Protein AF-A0A918IFZ8-F1 (afdb_monomer_lite)

Organism: NCBI:txid66887

pLDDT: mean 77.31, std 10.86, range [47.19, 91.62]

InterPro domains:
  IPR025161 Insertion element IS402-like domain [PF13340] (5-50)

Secondary structure (DSSP, 8-state):
--HHHHHHHHHHHHHH---TTS--GGG--HHHHHHHHHHHHHHTHHHHHHHS-HHHHHHHHTT--

Sequence (65 aa):
MSTGRAIDAIACQYRTGTSRIELPDHFGSWKRAHNRLRRWTLDGTWEKVFIWPWTDCLRLAGRDP

Foldseek 3Di:
DAPVLLVVQVVCCVPVVDPLVPRDCVSPHSVVSVVVVVVCVVVVNNVVCVVDDVVCNNVSVVPDD

Radius of gyration: 11.31 Å; chains: 1; bounding box: 26×23×29 Å

Structure (mmCIF, N/CA/C/O backbone):
data_AF-A0A918IFZ8-F1
#
_entry.id   AF-A0A918IFZ8-F1
#
loop_
_atom_site.group_PDB
_atom_site.id
_atom_site.type_symbol
_atom_site.label_atom_id
_atom_site.label_alt_id
_atom_site.label_comp_id
_atom_site.label_asym_id
_atom_site.label_entity_id
_atom_site.label_seq_id
_atom_site.pdbx_PDB_ins_code
_atom_site.Cartn_x
_atom_site.Cartn_y
_atom_site.Cartn_z
_atom_site.occupancy
_atom_site.B_iso_or_equiv
_atom_site.auth_seq_id
_atom_site.auth_comp_id
_atom_site.auth_asym_id
_atom_site.auth_atom_id
_atom_site.pdbx_PDB_model_num
ATOM 1 N N . MET A 1 1 ? -6.133 -10.546 -1.397 1.00 70.69 1 MET A N 1
ATOM 2 C CA . MET A 1 1 ? -6.415 -9.126 -1.681 1.00 70.69 1 MET A CA 1
ATOM 3 C C . MET A 1 1 ? -5.827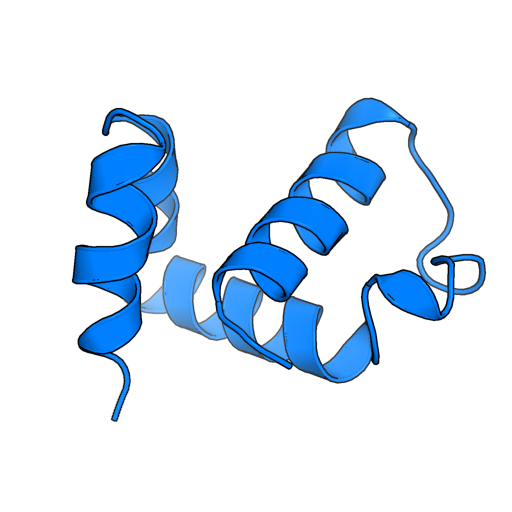 -8.815 -3.040 1.00 70.69 1 MET A C 1
ATOM 5 O O . MET A 1 1 ? -4.651 -9.107 -3.243 1.00 70.69 1 MET A O 1
ATOM 9 N N . SER A 1 2 ? -6.657 -8.335 -3.964 1.00 80.12 2 SER A N 1
ATOM 10 C CA . SER A 1 2 ? -6.202 -7.878 -5.278 1.00 80.12 2 SER A CA 1
ATOM 11 C C . SER A 1 2 ? -5.336 -6.626 -5.128 1.00 80.12 2 SER A C 1
ATOM 13 O O . SER A 1 2 ? -5.460 -5.908 -4.138 1.00 80.12 2 SER A O 1
ATOM 15 N N . THR A 1 3 ? -4.473 -6.359 -6.105 1.00 77.88 3 THR A N 1
ATOM 16 C CA . THR A 1 3 ? -3.665 -5.134 -6.150 1.00 77.88 3 THR A CA 1
ATOM 17 C C . THR A 1 3 ? -4.511 -3.882 -5.970 1.00 77.88 3 THR A C 1
ATOM 19 O O . THR A 1 3 ? -4.163 -3.059 -5.134 1.00 77.88 3 THR A O 1
ATOM 22 N N . GLY A 1 4 ? -5.614 -3.752 -6.720 1.00 81.44 4 GLY A N 1
ATOM 23 C CA . GLY A 1 4 ? -6.479 -2.569 -6.644 1.00 81.44 4 GLY A CA 1
ATOM 24 C C . GLY A 1 4 ? -6.927 -2.297 -5.210 1.00 81.44 4 GLY A C 1
ATOM 25 O O . GLY A 1 4 ? -6.644 -1.240 -4.672 1.00 81.44 4 GLY A O 1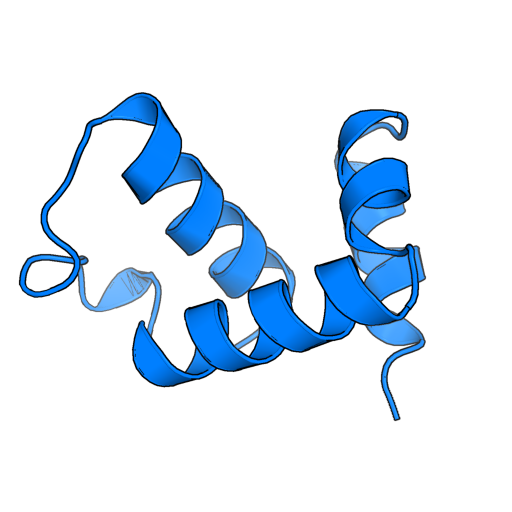
ATOM 26 N N . ARG A 1 5 ? -7.424 -3.331 -4.517 1.00 83.62 5 ARG A N 1
ATOM 27 C CA . ARG A 1 5 ? -7.809 -3.232 -3.102 1.00 83.62 5 ARG A CA 1
ATOM 28 C C . ARG A 1 5 ? -6.658 -2.856 -2.166 1.00 83.62 5 ARG A C 1
ATOM 30 O O . ARG A 1 5 ? -6.895 -2.193 -1.167 1.00 83.62 5 ARG A O 1
ATOM 37 N N . ALA A 1 6 ? -5.423 -3.256 -2.477 1.00 85.06 6 ALA A N 1
ATOM 38 C CA . ALA A 1 6 ? -4.247 -2.833 -1.718 1.00 85.06 6 ALA A CA 1
ATOM 39 C C . ALA A 1 6 ? -3.992 -1.331 -1.877 1.00 85.06 6 ALA A C 1
ATOM 41 O O . ALA A 1 6 ? -3.800 -0.640 -0.883 1.00 85.06 6 ALA A O 1
ATOM 42 N N . ILE A 1 7 ? -4.004 -0.848 -3.121 1.00 84.25 7 ILE A N 1
ATOM 43 C CA . ILE A 1 7 ? -3.796 0.564 -3.450 1.00 84.25 7 ILE A CA 1
ATOM 44 C C . ILE A 1 7 ? -4.916 1.403 -2.837 1.00 84.25 7 ILE A C 1
ATOM 46 O O . ILE A 1 7 ? -4.623 2.387 -2.169 1.00 84.25 7 ILE A O 1
ATOM 50 N N . ASP A 1 8 ? -6.169 0.971 -2.976 1.00 84.94 8 ASP A N 1
ATOM 51 C CA . ASP A 1 8 ? -7.333 1.667 -2.428 1.00 84.94 8 ASP A CA 1
ATOM 52 C C . ASP A 1 8 ? -7.279 1.737 -0.895 1.00 84.94 8 ASP A C 1
ATOM 54 O O . ASP A 1 8 ? -7.513 2.798 -0.322 1.00 84.94 8 ASP A O 1
ATOM 58 N N . ALA A 1 9 ? -6.893 0.642 -0.226 1.00 86.00 9 ALA A N 1
ATOM 59 C CA . ALA A 1 9 ? -6.698 0.614 1.224 1.00 86.00 9 ALA A CA 1
ATOM 60 C C . ALA A 1 9 ? -5.640 1.628 1.678 1.00 86.00 9 ALA A C 1
ATOM 62 O O . ALA A 1 9 ? -5.859 2.394 2.618 1.00 86.00 9 ALA A O 1
ATOM 63 N N . ILE A 1 10 ? -4.483 1.627 1.009 1.00 86.75 10 ILE A N 1
ATOM 64 C CA . ILE A 1 10 ? -3.363 2.517 1.322 1.00 86.75 10 ILE A CA 1
ATOM 65 C C . ILE A 1 10 ? -3.765 3.974 1.057 1.00 86.75 10 ILE A C 1
ATOM 67 O O . ILE A 1 10 ? -3.572 4.832 1.915 1.00 86.75 10 ILE A O 1
ATOM 71 N N . ALA A 1 11 ? -4.380 4.251 -0.094 1.00 84.19 11 ALA A N 1
ATOM 72 C CA . ALA A 1 11 ? -4.856 5.578 -0.465 1.00 84.19 11 ALA A CA 1
ATOM 73 C C . ALA A 1 11 ? -5.926 6.098 0.505 1.00 84.19 11 ALA A C 1
ATOM 75 O O . ALA A 1 11 ? -5.900 7.279 0.845 1.00 84.19 11 ALA A O 1
ATOM 76 N N . CYS A 1 12 ? -6.829 5.232 0.976 1.00 82.44 12 CYS A N 1
ATOM 77 C CA . CYS A 1 12 ? -7.807 5.569 2.004 1.00 82.44 12 CYS A CA 1
ATOM 78 C C . CYS A 1 12 ? -7.093 6.039 3.27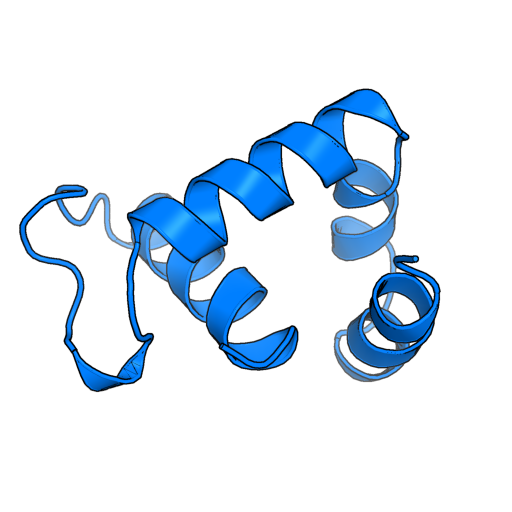5 1.00 82.44 12 CYS A C 1
ATOM 80 O O . CYS A 1 12 ? -7.273 7.192 3.650 1.00 82.44 12 CYS A O 1
ATOM 82 N N . GLN A 1 13 ? -6.183 5.243 3.850 1.00 84.12 13 GLN A N 1
ATOM 83 C CA . GLN A 1 13 ? -5.442 5.644 5.053 1.00 84.12 13 GLN A CA 1
ATOM 84 C C . GLN A 1 13 ? -4.737 7.003 4.907 1.00 84.12 13 GLN A C 1
ATOM 86 O O . GLN A 1 13 ? -4.826 7.828 5.815 1.00 84.12 13 GLN A O 1
ATOM 91 N N . TYR A 1 14 ? -4.056 7.257 3.785 1.00 81.62 14 TYR A N 1
ATOM 92 C CA . TYR A 1 14 ? -3.357 8.531 3.575 1.00 81.62 14 TYR A CA 1
ATOM 93 C C . TYR A 1 14 ? -4.304 9.723 3.383 1.00 81.62 14 TYR A C 1
ATOM 95 O O . TYR A 1 14 ? -3.965 10.828 3.796 1.00 81.62 14 TYR A O 1
ATOM 103 N N . ARG A 1 15 ? -5.473 9.528 2.759 1.00 78.56 15 ARG A N 1
ATOM 104 C CA . ARG A 1 15 ? -6.434 10.615 2.495 1.00 78.56 15 ARG A CA 1
ATOM 105 C C . ARG A 1 15 ? -7.300 10.948 3.700 1.00 78.56 15 ARG A C 1
ATOM 107 O O . ARG A 1 15 ? -7.568 12.117 3.941 1.00 78.56 15 ARG A O 1
ATOM 114 N N . THR A 1 16 ? -7.781 9.935 4.412 1.00 77.62 16 THR A N 1
ATOM 115 C CA . THR A 1 16 ? -8.757 10.109 5.496 1.00 77.62 16 THR A CA 1
ATOM 116 C C . THR A 1 16 ? -8.118 10.060 6.876 1.00 77.62 16 THR A C 1
ATOM 118 O O . THR A 1 16 ? -8.798 10.328 7.860 1.00 77.62 16 THR A O 1
ATOM 121 N N . GLY A 1 17 ? -6.835 9.694 6.978 1.00 73.88 17 GLY A N 1
ATOM 122 C CA . GLY A 1 17 ? -6.181 9.463 8.265 1.00 73.88 17 GLY A CA 1
ATOM 123 C C . GLY A 1 17 ? -6.793 8.289 9.034 1.00 73.88 17 GLY A C 1
ATOM 124 O O . GLY A 1 17 ? -6.590 8.183 10.241 1.00 73.88 17 GLY A O 1
ATOM 125 N N . THR A 1 18 ? -7.564 7.425 8.357 1.00 74.12 18 THR A N 1
ATOM 126 C CA . THR A 1 18 ? -8.262 6.309 8.998 1.00 74.12 18 THR A CA 1
ATOM 127 C C . THR A 1 18 ? -7.253 5.437 9.727 1.00 74.12 18 THR A C 1
ATOM 129 O O . THR A 1 18 ? -6.269 4.965 9.143 1.00 74.12 18 THR A O 1
ATOM 132 N N . SER A 1 19 ? -7.512 5.227 11.019 1.00 69.50 19 SER A N 1
ATOM 133 C CA . SER A 1 19 ? -6.694 4.355 11.845 1.00 69.50 19 SER A CA 1
ATOM 134 C C . SER A 1 19 ? -6.567 2.997 11.168 1.00 69.50 19 SER A C 1
ATOM 136 O O . SER A 1 19 ? -7.546 2.403 10.723 1.00 69.50 19 SER A O 1
ATOM 138 N N . ARG A 1 20 ? -5.338 2.481 11.125 1.00 71.44 20 ARG A N 1
ATOM 139 C CA . ARG A 1 20 ? -4.982 1.151 10.606 1.00 71.44 20 ARG A CA 1
ATOM 140 C C . ARG A 1 20 ? -5.912 0.028 11.101 1.00 71.44 20 ARG A C 1
ATOM 142 O O . ARG A 1 20 ? -6.039 -0.990 10.425 1.00 71.44 20 ARG A O 1
ATOM 149 N N . ILE A 1 21 ? -6.493 0.196 12.287 1.00 69.44 21 ILE A N 1
ATOM 150 C CA . ILE A 1 21 ? -7.358 -0.782 12.957 1.00 69.44 21 ILE A CA 1
ATOM 151 C C . ILE A 1 21 ? -8.805 -0.716 12.449 1.00 69.44 21 ILE A C 1
ATOM 153 O O . ILE A 1 21 ? -9.485 -1.733 12.436 1.00 69.44 21 ILE A O 1
ATOM 157 N N . GLU A 1 22 ? -9.247 0.442 11.969 1.00 75.44 22 GLU A N 1
ATOM 158 C CA . GLU A 1 22 ? -10.625 0.688 11.527 1.00 75.44 22 GLU A CA 1
ATOM 159 C C . GLU A 1 22 ? -10.785 0.595 10.008 1.00 75.44 22 GLU A C 1
ATOM 161 O O . GLU A 1 22 ? -11.765 1.085 9.449 1.00 75.44 22 GLU A O 1
ATOM 166 N N . LEU A 1 23 ? -9.814 -0.003 9.310 1.00 75.19 23 LEU A N 1
ATOM 167 C CA . LEU A 1 23 ? -9.919 -0.151 7.868 1.00 75.19 23 LEU A CA 1
ATOM 168 C C . LEU A 1 23 ? -11.145 -1.022 7.535 1.00 75.19 23 LEU A C 1
ATOM 170 O O . LEU A 1 23 ? -11.201 -2.168 7.985 1.00 75.19 23 LEU A O 1
ATOM 174 N N . PRO A 1 24 ? -12.091 -0.529 6.720 1.00 74.19 24 PRO A N 1
ATOM 175 C CA . PRO A 1 24 ? -13.272 -1.300 6.367 1.00 74.19 24 PRO A CA 1
ATOM 176 C C . PRO A 1 24 ? -12.940 -2.647 5.706 1.00 74.19 24 PRO A C 1
ATOM 178 O O . PRO A 1 24 ? -12.104 -2.721 4.801 1.00 74.19 24 PRO A O 1
ATOM 181 N N . ASP A 1 25 ? -13.671 -3.700 6.082 1.00 76.62 25 ASP A N 1
ATOM 182 C CA . ASP A 1 25 ? -13.431 -5.079 5.623 1.00 76.62 25 ASP A CA 1
ATOM 183 C C . ASP A 1 25 ? -13.476 -5.252 4.095 1.00 76.62 25 ASP A C 1
ATOM 185 O O . ASP A 1 25 ? -12.856 -6.169 3.548 1.00 76.62 25 ASP A O 1
ATOM 189 N N . HIS A 1 26 ? -14.157 -4.355 3.372 1.00 80.44 26 HIS A N 1
ATOM 190 C CA . HIS A 1 26 ? -14.253 -4.404 1.910 1.00 80.44 26 HIS A CA 1
ATOM 191 C C . HIS A 1 26 ? -12.907 -4.173 1.200 1.00 80.44 26 HIS A C 1
ATOM 193 O O . HIS A 1 26 ? -12.694 -4.680 0.091 1.00 80.44 26 HIS A O 1
ATOM 199 N N . PHE A 1 27 ? -11.965 -3.485 1.851 1.00 75.12 27 PHE A N 1
ATOM 200 C CA . PHE A 1 27 ? -10.584 -3.359 1.382 1.00 75.12 27 PHE A CA 1
ATOM 201 C C . PHE A 1 27 ? -9.772 -4.647 1.605 1.00 75.12 27 PHE A C 1
ATOM 203 O O . PHE A 1 27 ? -8.786 -4.909 0.913 1.00 75.12 27 PHE A O 1
ATOM 210 N N . GLY A 1 28 ? -10.221 -5.511 2.516 1.00 80.19 28 GLY A N 1
ATOM 211 C CA . GLY A 1 28 ? -9.518 -6.710 2.954 1.00 80.19 28 GLY A CA 1
ATOM 212 C C . GLY A 1 28 ? -8.466 -6.424 4.029 1.00 80.19 28 GLY A C 1
ATOM 213 O O . GLY A 1 28 ? -8.398 -5.349 4.612 1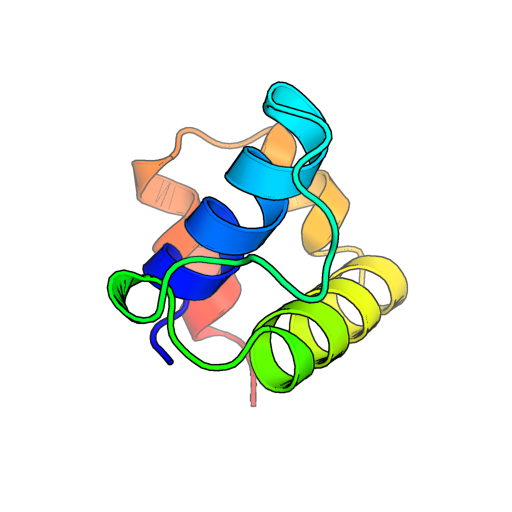.00 80.19 28 GLY A O 1
ATOM 214 N N . SER A 1 29 ? -7.620 -7.417 4.322 1.00 85.69 29 SER A N 1
ATOM 215 C CA . SER A 1 29 ? -6.671 -7.325 5.439 1.00 85.69 29 SER A CA 1
ATOM 216 C C . SER A 1 29 ? -5.642 -6.203 5.256 1.00 85.69 29 SER A C 1
ATOM 218 O O . SER A 1 29 ? -4.725 -6.325 4.434 1.00 85.69 29 SER A O 1
ATOM 220 N N . TRP A 1 30 ? -5.703 -5.183 6.119 1.00 83.69 30 TRP A N 1
ATOM 221 C CA . TRP A 1 30 ? -4.699 -4.117 6.177 1.00 83.69 30 TRP A CA 1
ATOM 222 C C . TRP A 1 30 ? -3.268 -4.661 6.308 1.00 83.69 30 TRP A C 1
ATOM 224 O O . TRP A 1 30 ? -2.342 -4.161 5.674 1.00 83.69 30 TRP A O 1
ATOM 234 N N . LYS A 1 31 ? -3.059 -5.735 7.084 1.00 86.62 31 LYS A N 1
ATOM 235 C CA . LYS A 1 31 ? -1.738 -6.380 7.219 1.00 86.62 31 LYS A CA 1
ATOM 236 C C . LYS A 1 31 ? -1.174 -6.794 5.856 1.00 86.62 31 LYS A C 1
ATOM 238 O O . LYS A 1 31 ? 0.023 -6.655 5.614 1.00 86.62 31 LYS A O 1
ATOM 243 N N . ARG A 1 32 ? -2.033 -7.264 4.948 1.00 87.00 32 ARG A N 1
ATOM 244 C CA . ARG A 1 32 ? -1.652 -7.657 3.587 1.00 87.00 32 ARG A CA 1
ATOM 245 C C . ARG A 1 32 ? -1.350 -6.441 2.708 1.00 87.00 32 ARG A C 1
ATOM 247 O O . ARG A 1 32 ? -0.402 -6.514 1.934 1.00 87.00 32 ARG A O 1
ATOM 254 N N . ALA A 1 33 ? -2.102 -5.346 2.852 1.00 87.06 33 ALA A N 1
ATOM 255 C CA . ALA A 1 33 ? -1.846 -4.085 2.148 1.00 87.06 33 ALA A CA 1
ATOM 256 C C . ALA A 1 33 ? -0.528 -3.452 2.590 1.00 87.06 33 ALA A C 1
ATOM 258 O O . ALA A 1 33 ? 0.339 -3.200 1.762 1.00 87.06 33 ALA A O 1
ATOM 259 N N . HIS A 1 34 ? -0.314 -3.336 3.898 1.00 87.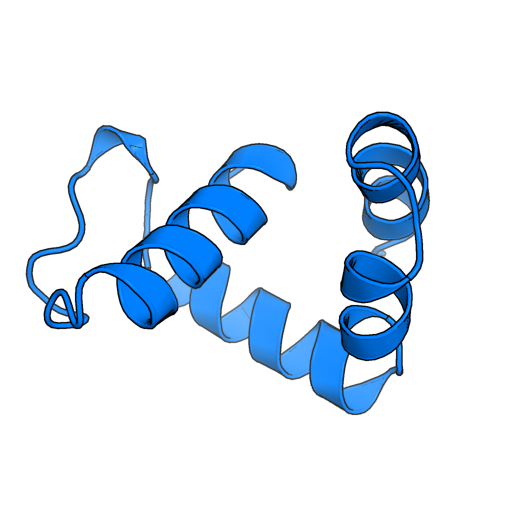00 34 HIS A N 1
ATOM 260 C CA . HIS A 1 34 ? 0.915 -2.810 4.480 1.00 87.00 34 HIS A CA 1
ATOM 261 C C . HIS A 1 34 ? 2.158 -3.621 4.087 1.00 87.00 34 HIS A C 1
ATOM 263 O O . HIS A 1 34 ? 3.199 -3.058 3.762 1.00 87.00 34 HIS A O 1
ATOM 269 N N . ASN A 1 35 ? 2.069 -4.955 4.074 1.00 89.88 35 ASN A N 1
ATOM 270 C CA . ASN A 1 35 ? 3.187 -5.798 3.641 1.00 89.88 35 ASN A CA 1
ATOM 271 C C . ASN A 1 35 ? 3.507 -5.657 2.149 1.00 89.88 35 ASN A C 1
ATOM 273 O O . ASN A 1 35 ? 4.629 -5.960 1.743 1.00 89.88 35 ASN A O 1
ATOM 277 N N . ARG A 1 36 ? 2.526 -5.255 1.337 1.00 88.00 36 ARG A N 1
ATOM 278 C CA . ARG A 1 36 ? 2.724 -4.989 -0.086 1.00 88.00 36 ARG A CA 1
ATOM 279 C C . ARG A 1 36 ? 3.276 -3.589 -0.309 1.00 88.00 36 ARG A C 1
ATOM 281 O O . ARG A 1 36 ? 4.278 -3.472 -0.994 1.00 88.00 36 ARG A O 1
ATOM 288 N N . LEU A 1 37 ? 2.723 -2.587 0.377 1.00 87.81 37 LEU A N 1
ATOM 289 C CA . LEU A 1 37 ? 3.280 -1.236 0.437 1.00 87.81 37 LEU A CA 1
ATOM 290 C C . LEU A 1 37 ? 4.769 -1.282 0.777 1.00 87.81 37 LEU A C 1
ATOM 292 O O . LEU A 1 37 ? 5.582 -0.771 0.025 1.00 87.81 37 LEU A O 1
ATOM 296 N N . ARG A 1 38 ? 5.141 -1.997 1.847 1.00 90.56 38 ARG A N 1
ATOM 297 C CA . ARG A 1 38 ? 6.546 -2.143 2.244 1.00 90.56 38 ARG A CA 1
ATOM 298 C C . ARG A 1 38 ? 7.418 -2.733 1.133 1.00 90.56 38 ARG A C 1
ATOM 300 O O . ARG A 1 38 ? 8.553 -2.308 0.991 1.00 90.56 38 ARG A O 1
ATOM 307 N 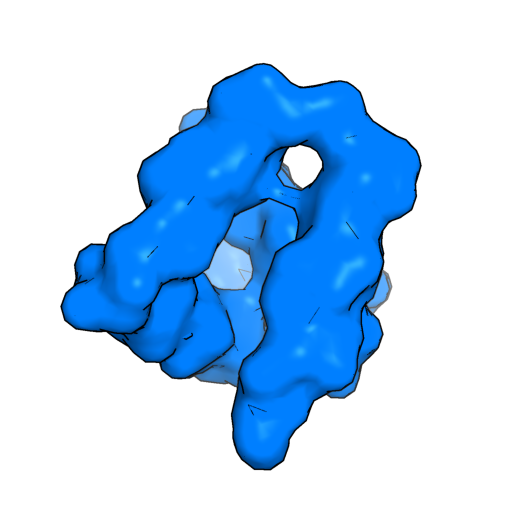N . ARG A 1 39 ? 6.927 -3.722 0.380 1.00 90.50 39 ARG A N 1
ATOM 308 C CA . ARG A 1 39 ? 7.677 -4.300 -0.747 1.00 90.50 39 ARG A CA 1
ATOM 309 C C . ARG A 1 39 ? 7.833 -3.291 -1.877 1.00 90.50 39 ARG A C 1
ATOM 311 O O . ARG A 1 39 ? 8.958 -3.041 -2.281 1.00 90.50 39 ARG A O 1
ATOM 318 N N . TRP A 1 40 ? 6.740 -2.643 -2.266 1.00 89.81 40 TRP A N 1
ATOM 319 C CA . TRP A 1 40 ? 6.745 -1.647 -3.331 1.00 89.81 40 TRP A CA 1
ATOM 320 C C . TRP A 1 40 ? 7.602 -0.423 -3.022 1.00 89.81 40 TRP A C 1
ATOM 322 O O . TRP A 1 40 ? 8.205 0.148 -3.920 1.00 89.81 40 TRP A O 1
ATOM 332 N N . THR A 1 41 ? 7.673 -0.008 -1.759 1.00 90.75 41 THR A N 1
ATOM 333 C CA . THR A 1 41 ? 8.585 1.062 -1.340 1.00 90.75 41 THR A CA 1
ATOM 334 C C . THR A 1 41 ? 10.046 0.610 -1.396 1.00 90.75 41 THR A C 1
ATOM 336 O O . THR A 1 41 ? 10.922 1.414 -1.679 1.00 90.75 41 THR A O 1
ATOM 339 N N . LEU A 1 42 ? 10.335 -0.669 -1.134 1.00 91.62 42 LEU A N 1
ATOM 340 C CA . LEU A 1 42 ? 11.704 -1.194 -1.192 1.00 91.62 42 LEU A CA 1
ATOM 341 C C . LEU A 1 42 ? 12.194 -1.416 -2.628 1.00 91.62 42 LEU A C 1
ATOM 343 O O . LEU A 1 42 ? 13.381 -1.253 -2.889 1.00 91.62 42 LEU A O 1
ATOM 347 N N . ASP A 1 43 ? 11.310 -1.812 -3.541 1.00 88.00 43 ASP A N 1
ATOM 348 C CA . ASP A 1 43 ? 11.658 -2.142 -4.930 1.00 88.00 43 ASP A CA 1
ATOM 349 C C . ASP A 1 43 ? 11.448 -0.979 -5.923 1.00 88.00 43 ASP A C 1
ATOM 351 O O . ASP A 1 43 ? 11.699 -1.121 -7.125 1.00 88.00 43 ASP A O 1
ATOM 355 N N . GLY A 1 44 ? 11.007 0.183 -5.437 1.00 87.31 44 GLY A N 1
ATOM 356 C CA . GLY A 1 44 ? 10.781 1.370 -6.259 1.00 87.31 44 GLY A CA 1
ATOM 357 C C . GLY A 1 44 ? 9.467 1.347 -7.057 1.00 87.31 44 GLY A C 1
ATOM 358 O O . GLY A 1 44 ? 9.273 2.142 -7.984 1.00 87.31 44 GLY A O 1
ATOM 359 N N . THR A 1 45 ? 8.587 0.375 -6.810 1.00 87.56 45 THR A N 1
ATOM 360 C CA . THR A 1 45 ? 7.277 0.267 -7.469 1.00 87.56 45 THR A CA 1
ATOM 361 C C . THR A 1 45 ? 6.311 1.311 -6.937 1.00 87.56 45 THR A C 1
ATOM 363 O O . THR A 1 45 ? 5.485 1.812 -7.699 1.00 87.56 45 THR A O 1
ATOM 366 N N . TRP A 1 46 ? 6.411 1.677 -5.660 1.00 85.25 46 TRP A N 1
ATOM 367 C CA . TRP A 1 46 ? 5.483 2.617 -5.035 1.00 85.25 46 TRP A CA 1
ATOM 368 C C . TRP A 1 46 ? 5.561 4.003 -5.676 1.00 85.25 46 TRP A C 1
ATOM 370 O O . TRP A 1 46 ? 4.535 4.602 -5.983 1.00 85.25 46 TRP A O 1
ATOM 380 N N . GLU A 1 47 ? 6.769 4.461 -5.983 1.00 84.06 47 GLU A N 1
ATOM 381 C CA . GLU A 1 47 ? 7.044 5.706 -6.694 1.00 84.06 47 GLU A CA 1
ATOM 382 C C . GLU A 1 47 ? 6.390 5.678 -8.070 1.00 84.06 47 GLU A C 1
ATOM 384 O O . GLU A 1 47 ? 5.757 6.652 -8.463 1.00 84.06 47 GLU A O 1
ATOM 389 N N . LYS A 1 48 ? 6.460 4.537 -8.769 1.00 82.19 48 LYS A N 1
ATOM 390 C CA . LYS A 1 48 ? 5.834 4.355 -10.084 1.00 82.19 48 LYS A CA 1
ATOM 391 C C . LYS A 1 48 ? 4.311 4.410 -9.986 1.00 82.19 48 LYS A C 1
ATOM 393 O O . LYS A 1 48 ? 3.678 5.053 -10.812 1.00 82.19 48 LYS A O 1
ATOM 398 N N . VAL A 1 49 ? 3.704 3.818 -8.963 1.00 78.06 49 VAL A N 1
ATOM 399 C CA . VAL A 1 49 ? 2.241 3.849 -8.785 1.00 78.06 49 VAL A CA 1
ATOM 400 C C . VAL A 1 49 ? 1.683 5.286 -8.731 1.00 78.06 49 VAL A C 1
ATOM 402 O O . VAL A 1 49 ? 0.540 5.488 -9.130 1.00 78.06 49 VAL A O 1
ATOM 405 N N . PHE A 1 50 ? 2.470 6.291 -8.323 1.00 71.81 50 PHE A N 1
ATOM 406 C CA . PHE A 1 50 ? 2.027 7.695 -8.288 1.00 71.81 50 PHE A CA 1
ATOM 407 C C . PHE A 1 50 ? 2.206 8.490 -9.585 1.00 71.81 50 PHE A C 1
ATOM 409 O O . PHE A 1 50 ? 1.507 9.484 -9.771 1.00 71.81 50 PHE A O 1
ATOM 416 N N . ILE A 1 51 ? 3.126 8.095 -10.465 1.00 76.38 51 ILE A N 1
ATOM 417 C CA . ILE A 1 51 ? 3.385 8.807 -11.734 1.00 76.38 51 ILE A CA 1
ATOM 418 C C . ILE A 1 51 ? 2.525 8.296 -12.889 1.00 76.38 51 ILE A C 1
ATOM 420 O O . ILE A 1 51 ? 2.369 9.008 -13.880 1.00 76.38 51 ILE A O 1
ATOM 424 N N . TRP A 1 52 ? 1.962 7.090 -12.785 1.00 67.81 52 TRP A N 1
ATOM 425 C CA . TRP A 1 52 ? 1.180 6.487 -13.865 1.00 67.81 52 TRP A CA 1
ATOM 426 C C . TRP A 1 52 ? -0.335 6.700 -13.692 1.00 67.81 52 TRP A C 1
ATOM 428 O O . TRP A 1 52 ? -0.835 6.747 -12.565 1.00 67.81 52 TRP A O 1
ATOM 438 N N . PRO A 1 53 ? -1.102 6.792 -14.798 1.00 70.31 53 PRO A N 1
ATOM 439 C CA . PRO A 1 53 ? -2.560 6.749 -14.751 1.00 70.31 53 PRO A CA 1
ATOM 440 C C . PRO A 1 53 ? -3.036 5.477 -14.036 1.00 70.31 53 PRO A C 1
ATOM 442 O O . PRO A 1 53 ? -2.485 4.400 -14.255 1.00 70.31 53 PRO A O 1
ATOM 445 N N . TRP A 1 54 ? -4.090 5.578 -13.220 1.00 57.28 54 TRP A N 1
ATOM 446 C CA . TRP A 1 54 ? -4.605 4.478 -12.382 1.00 57.28 54 TRP A CA 1
ATOM 447 C C . TRP A 1 54 ? -4.846 3.156 -13.140 1.00 57.28 54 TRP A C 1
ATOM 449 O O . TRP A 1 54 ? -4.717 2.076 -12.560 1.00 57.28 54 TRP A O 1
ATOM 459 N N . THR A 1 55 ? -5.151 3.227 -14.438 1.00 58.19 55 THR A N 1
ATOM 460 C CA . THR A 1 55 ? -5.294 2.077 -15.344 1.00 58.19 55 THR A CA 1
ATOM 461 C C . THR A 1 55 ? -4.004 1.271 -15.531 1.00 58.19 55 THR A C 1
ATOM 463 O O . THR A 1 55 ? -4.069 0.047 -15.642 1.00 58.19 55 THR A O 1
ATOM 466 N N . ASP A 1 56 ? -2.835 1.911 -15.502 1.00 64.19 56 ASP A N 1
ATOM 467 C CA . ASP A 1 56 ? -1.533 1.255 -15.680 1.00 64.19 56 ASP A CA 1
ATOM 468 C C . ASP A 1 56 ? -0.943 0.717 -14.365 1.00 64.19 56 ASP A C 1
ATOM 470 O O . ASP A 1 56 ? -0.120 -0.207 -14.382 1.00 64.19 56 ASP A O 1
ATOM 474 N N . CYS A 1 57 ? -1.426 1.189 -13.210 1.00 63.12 57 CYS A N 1
ATOM 475 C CA . CYS A 1 57 ? -0.996 0.710 -11.890 1.00 63.12 57 CYS A CA 1
ATOM 476 C C . CYS A 1 57 ? -1.244 -0.799 -11.693 1.00 63.12 57 CYS A C 1
ATOM 478 O O . CYS A 1 57 ? -0.426 -1.497 -11.088 1.00 63.12 57 CYS A O 1
ATOM 480 N N . LEU A 1 58 ? -2.336 -1.340 -12.253 1.00 60.81 58 LEU A N 1
ATOM 481 C CA . LEU A 1 58 ? -2.643 -2.778 -12.202 1.00 60.81 58 LEU A CA 1
ATOM 482 C C . LEU A 1 58 ? -1.611 -3.629 -12.959 1.00 60.81 58 LEU A C 1
ATOM 484 O O . LEU A 1 58 ? -1.341 -4.763 -12.562 1.00 60.81 58 LEU A O 1
ATOM 488 N N . ARG A 1 59 ? -1.004 -3.080 -14.017 1.00 65.06 59 ARG A N 1
ATOM 489 C CA . ARG A 1 59 ? -0.030 -3.774 -14.873 1.00 65.06 59 ARG A CA 1
ATOM 490 C C . ARG A 1 59 ? 1.346 -3.878 -14.217 1.00 65.06 59 ARG A C 1
ATOM 492 O O . ARG A 1 59 ? 2.022 -4.891 -14.379 1.00 65.06 59 ARG A O 1
ATOM 499 N N . LEU A 1 60 ? 1.746 -2.861 -13.451 1.00 60.88 60 LEU A N 1
ATOM 500 C CA . LEU A 1 60 ? 2.980 -2.877 -12.654 1.00 60.88 60 LEU A CA 1
ATOM 501 C C . LEU A 1 60 ? 2.888 -3.873 -11.498 1.00 60.88 60 LEU A C 1
ATOM 503 O O . LEU A 1 60 ? 3.799 -4.661 -11.275 1.00 60.88 60 LEU A O 1
ATOM 507 N N . ALA A 1 61 ? 1.754 -3.902 -10.814 1.00 62.09 61 ALA A N 1
ATOM 508 C CA . ALA A 1 61 ? 1.555 -4.792 -9.680 1.00 62.09 61 ALA A CA 1
ATOM 509 C C . ALA A 1 61 ? 1.226 -6.247 -10.048 1.00 62.09 61 ALA A C 1
ATOM 511 O O . ALA A 1 61 ? 1.284 -7.129 -9.194 1.00 62.09 61 ALA A O 1
ATOM 512 N N . GLY A 1 62 ? 0.850 -6.508 -11.303 1.00 60.66 62 GLY A N 1
ATOM 513 C CA . GLY A 1 62 ? 0.775 -7.860 -11.862 1.00 60.66 62 GLY A CA 1
ATOM 514 C C . GLY A 1 62 ? 2.151 -8.496 -12.097 1.00 60.66 62 GLY A C 1
ATOM 515 O O . GLY A 1 62 ? 2.214 -9.671 -12.436 1.00 60.66 62 GLY A O 1
ATOM 516 N N . ARG A 1 63 ? 3.238 -7.729 -11.917 1.00 58.22 63 ARG A N 1
ATOM 517 C CA . ARG A 1 63 ? 4.635 -8.181 -11.986 1.00 58.22 63 ARG A CA 1
ATOM 518 C C . ARG A 1 63 ? 5.244 -8.531 -10.618 1.00 58.22 63 ARG A C 1
ATOM 520 O O . ARG A 1 63 ? 6.441 -8.795 -10.553 1.00 58.22 63 ARG A O 1
ATOM 527 N N . ASP A 1 64 ? 4.439 -8.536 -9.553 1.00 47.19 64 ASP A N 1
ATOM 528 C CA . ASP A 1 64 ? 4.838 -9.091 -8.255 1.00 47.19 64 ASP A CA 1
ATOM 529 C C . ASP A 1 64 ? 4.992 -10.625 -8.374 1.00 47.19 64 ASP A C 1
ATOM 531 O O . ASP A 1 64 ? 4.044 -11.267 -8.838 1.00 47.19 64 ASP A O 1
ATOM 535 N N . PRO A 1 65 ? 6.131 -11.221 -7.970 1.00 47.66 65 PRO A N 1
ATOM 536 C CA . PRO A 1 65 ? 6.262 -12.673 -7.846 1.00 47.66 65 PRO A CA 1
ATOM 537 C C . PRO A 1 65 ? 5.375 -13.263 -6.735 1.00 47.66 65 PRO A C 1
ATOM 539 O O . PRO A 1 65 ? 5.049 -12.550 -5.749 1.00 47.66 65 PRO A O 1
#